Protein AF-A0A2M8P663-F1 (afdb_monomer)

pLDDT: mean 92.9, std 5.44, range [64.12, 98.5]

Structure (mmCIF, N/CA/C/O backbone):
data_AF-A0A2M8P663-F1
#
_entry.id   AF-A0A2M8P663-F1
#
loop_
_atom_site.group_PDB
_a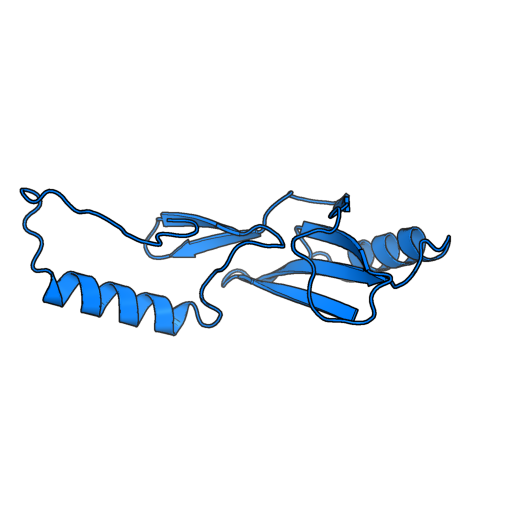tom_site.id
_atom_site.type_symbol
_atom_site.label_atom_id
_atom_site.label_alt_id
_atom_site.label_comp_id
_atom_site.label_asym_id
_atom_site.label_entity_id
_atom_site.label_seq_id
_atom_site.pdbx_PDB_ins_code
_atom_site.Cartn_x
_atom_site.Cartn_y
_atom_site.Cartn_z
_atom_site.occupancy
_atom_site.B_iso_or_equiv
_atom_site.auth_seq_id
_atom_site.auth_comp_id
_atom_site.auth_asym_id
_atom_site.auth_atom_id
_atom_site.pdbx_PDB_model_num
ATOM 1 N N . ASN A 1 1 ? 2.358 -6.868 -15.220 1.00 88.25 1 ASN A N 1
ATOM 2 C CA . ASN A 1 1 ? 1.171 -6.463 -14.427 1.00 88.25 1 ASN A CA 1
ATOM 3 C C . ASN A 1 1 ? 1.473 -5.161 -13.708 1.00 88.25 1 ASN A C 1
ATOM 5 O O . ASN A 1 1 ? 2.642 -4.848 -13.522 1.00 88.25 1 ASN A O 1
ATOM 9 N N . LEU A 1 2 ? 0.446 -4.409 -13.322 1.00 92.81 2 LEU A N 1
ATOM 10 C CA . LEU A 1 2 ? 0.576 -3.202 -12.506 1.00 92.81 2 LEU A CA 1
ATOM 11 C C . LEU A 1 2 ? -0.289 -3.368 -11.261 1.00 92.81 2 LEU A C 1
ATOM 13 O O . LEU A 1 2 ? -1.437 -3.793 -11.370 1.00 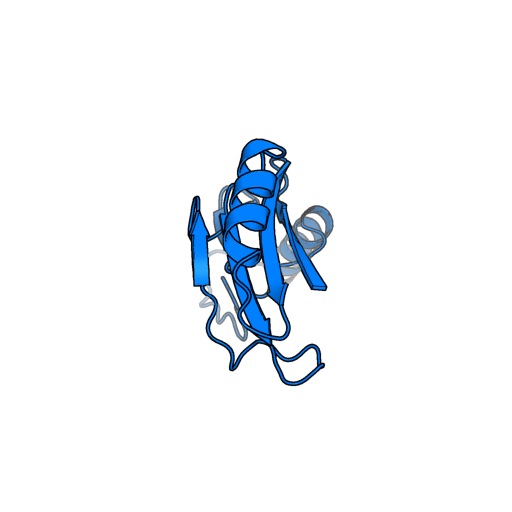92.81 2 LEU A O 1
ATOM 17 N N . ILE A 1 3 ? 0.265 -3.031 -10.102 1.00 95.00 3 ILE A N 1
ATOM 18 C CA . ILE A 1 3 ? -0.505 -2.849 -8.872 1.00 95.00 3 ILE A CA 1
ATOM 19 C C . ILE A 1 3 ? -0.574 -1.355 -8.630 1.00 95.00 3 ILE A C 1
ATOM 21 O O . ILE A 1 3 ? 0.457 -0.687 -8.593 1.00 95.00 3 ILE A O 1
ATOM 25 N N . VAL A 1 4 ? -1.786 -0.842 -8.476 1.00 96.00 4 VAL A N 1
ATOM 26 C CA . VAL A 1 4 ? -2.034 0.573 -8.222 1.00 96.00 4 VAL A CA 1
ATOM 27 C C . VAL A 1 4 ? -2.828 0.676 -6.935 1.00 96.00 4 VAL A C 1
ATOM 29 O O . VAL A 1 4 ? -3.848 0.008 -6.770 1.00 96.00 4 VAL A O 1
ATOM 32 N N . ARG A 1 5 ? -2.336 1.497 -6.015 1.00 95.75 5 ARG A N 1
ATOM 33 C CA . ARG A 1 5 ? -3.016 1.847 -4.770 1.00 95.75 5 ARG A CA 1
ATOM 34 C C . ARG A 1 5 ? -3.119 3.357 -4.709 1.00 95.75 5 ARG A C 1
ATOM 36 O O . ARG A 1 5 ? -2.178 4.041 -5.102 1.00 95.75 5 ARG A O 1
ATOM 43 N N . ASN A 1 6 ? -4.227 3.864 -4.197 1.00 95.25 6 ASN A N 1
ATOM 44 C CA . ASN A 1 6 ? -4.430 5.288 -3.994 1.00 95.25 6 ASN A CA 1
ATOM 45 C C . ASN A 1 6 ? -4.998 5.556 -2.605 1.00 95.25 6 ASN A C 1
ATOM 47 O O . ASN A 1 6 ? -5.550 4.654 -1.975 1.00 95.25 6 ASN A O 1
ATOM 51 N N . ASN A 1 7 ? -4.848 6.793 -2.151 1.00 93.62 7 ASN A N 1
ATOM 52 C CA . ASN A 1 7 ? -5.471 7.281 -0.929 1.00 93.62 7 ASN A CA 1
ATOM 53 C C . ASN A 1 7 ? -6.597 8.276 -1.250 1.00 93.62 7 ASN A C 1
ATOM 55 O O . ASN A 1 7 ? -6.821 8.642 -2.411 1.00 93.62 7 ASN A O 1
ATOM 59 N N . LEU A 1 8 ? -7.288 8.744 -0.209 1.00 90.81 8 LEU A N 1
ATOM 60 C CA . LEU A 1 8 ? -8.322 9.780 -0.307 1.00 90.81 8 LEU A CA 1
ATOM 61 C C . LEU A 1 8 ? -7.792 11.145 -0.787 1.00 90.81 8 LEU A C 1
ATOM 63 O O . LEU A 1 8 ? -8.577 11.983 -1.228 1.00 90.81 8 LEU A O 1
ATOM 67 N N . LYS A 1 9 ? -6.473 11.377 -0.735 1.00 93.25 9 LYS A N 1
ATOM 68 C CA . LYS A 1 9 ? -5.819 12.610 -1.215 1.00 93.25 9 LYS A CA 1
ATOM 69 C C . LYS A 1 9 ? -5.516 12.585 -2.717 1.00 93.25 9 LYS A C 1
ATOM 71 O O . LYS A 1 9 ? -5.049 13.585 -3.254 1.00 93.25 9 LYS A O 1
ATOM 76 N N . GLY A 1 10 ? -5.796 11.472 -3.400 1.00 95.06 10 GLY A N 1
ATOM 77 C CA . GLY A 1 10 ? -5.491 11.306 -4.821 1.00 95.06 10 GLY A CA 1
ATOM 78 C C . GLY A 1 10 ? -4.006 11.063 -5.098 1.00 95.06 10 GLY A C 1
ATOM 79 O O . GLY A 1 10 ? -3.560 11.253 -6.226 1.00 95.06 10 GLY A O 1
ATOM 80 N N . GLU A 1 11 ? -3.242 10.650 -4.089 1.00 97.44 11 GLU A N 1
ATOM 81 C CA . GLU A 1 11 ? -1.856 10.217 -4.238 1.00 97.44 11 GLU A CA 1
ATOM 82 C C . GLU A 1 11 ? -1.812 8.721 -4.544 1.00 97.44 11 GLU A C 1
ATOM 84 O O . GLU A 1 11 ? -2.657 7.949 -4.079 1.00 97.44 11 GLU A O 1
ATOM 89 N N . PHE A 1 12 ? -0.802 8.303 -5.304 1.00 97.94 12 PHE A N 1
ATOM 90 C CA . PHE A 1 12 ? -0.696 6.942 -5.807 1.00 97.94 12 PHE A CA 1
ATOM 91 C C . PHE A 1 12 ? 0.610 6.262 -5.399 1.00 97.94 12 PHE A C 1
ATOM 93 O O . PHE A 1 12 ? 1.698 6.835 -5.483 1.00 97.94 12 PHE A O 1
ATOM 100 N N . MET A 1 13 ? 0.484 4.987 -5.035 1.00 98.25 13 MET A N 1
ATOM 101 C CA . MET A 1 13 ? 1.569 4.017 -5.066 1.00 98.25 13 MET A CA 1
ATOM 102 C C . MET A 1 13 ? 1.387 3.102 -6.273 1.00 98.25 13 MET A C 1
ATOM 104 O O . MET A 1 13 ? 0.320 2.510 -6.456 1.00 98.25 13 MET A O 1
ATOM 108 N N . VAL A 1 14 ? 2.444 2.937 -7.062 1.00 98.25 14 VAL A N 1
ATOM 109 C CA . VAL A 1 14 ? 2.451 2.052 -8.230 1.00 98.25 14 VAL A CA 1
ATOM 110 C C . VAL A 1 14 ? 3.566 1.024 -8.092 1.00 98.25 14 VAL A C 1
ATOM 112 O O . VAL A 1 14 ? 4.700 1.366 -7.766 1.00 98.25 14 VAL A O 1
ATOM 115 N N . VAL A 1 15 ? 3.245 -0.242 -8.363 1.00 97.75 15 VAL A N 1
ATOM 116 C CA . VAL A 1 15 ? 4.215 -1.338 -8.462 1.00 97.75 15 VAL A CA 1
ATOM 117 C C . VAL A 1 15 ? 4.163 -1.928 -9.865 1.00 97.75 15 VAL A C 1
ATOM 119 O O . VAL A 1 15 ? 3.162 -2.534 -10.262 1.00 97.75 15 VAL A O 1
ATOM 122 N N . LEU A 1 16 ? 5.258 -1.793 -10.609 1.00 97.19 16 LEU A N 1
ATOM 123 C CA . LEU A 1 16 ? 5.437 -2.464 -11.891 1.00 97.19 16 LEU A CA 1
ATOM 124 C C . LEU A 1 16 ? 5.917 -3.905 -11.671 1.00 97.19 16 LEU A C 1
ATOM 126 O O . LEU A 1 16 ? 7.009 -4.144 -11.166 1.00 97.19 16 LEU A O 1
ATOM 130 N N . VAL A 1 17 ? 5.113 -4.881 -12.088 1.00 95.75 17 VAL A N 1
ATOM 131 C CA . VAL A 1 17 ? 5.466 -6.304 -12.019 1.00 95.75 17 VAL A CA 1
ATOM 132 C C . VAL A 1 17 ? 5.924 -6.769 -13.396 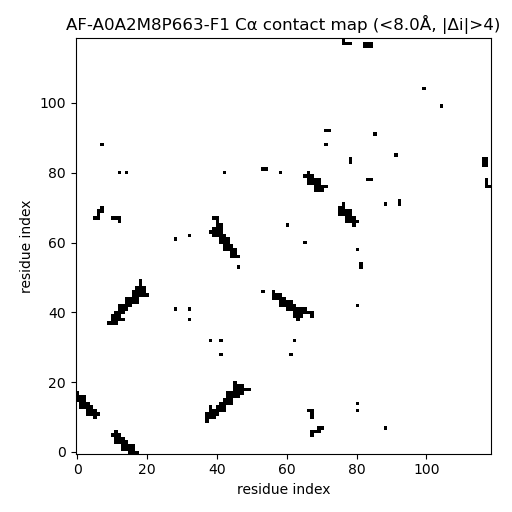1.00 95.75 17 VAL A C 1
ATOM 134 O O . VAL A 1 17 ? 5.110 -6.868 -14.326 1.00 95.75 17 VAL A O 1
ATOM 137 N N . VAL A 1 18 ? 7.210 -7.095 -13.512 1.00 95.62 18 VAL A N 1
ATOM 138 C CA . VAL A 1 18 ? 7.833 -7.626 -14.733 1.00 95.62 18 VAL A CA 1
ATOM 139 C C . VAL A 1 18 ? 8.196 -9.092 -14.564 1.00 95.62 18 VAL A C 1
ATOM 141 O O . VAL A 1 18 ? 8.353 -9.578 -13.451 1.00 95.62 18 VAL A O 1
ATOM 144 N N . ARG A 1 19 ? 8.316 -9.835 -15.664 1.00 94.38 19 ARG A N 1
ATOM 145 C CA . ARG A 1 19 ? 8.653 -11.265 -15.597 1.00 94.38 19 ARG A CA 1
ATOM 146 C C . ARG A 1 19 ? 10.155 -11.514 -15.457 1.00 94.38 19 ARG A C 1
ATOM 148 O O . ARG A 1 19 ? 10.566 -12.463 -14.796 1.00 94.38 19 ARG A O 1
ATOM 155 N N . HIS A 1 20 ? 10.944 -10.673 -16.110 1.00 94.44 20 HIS A N 1
ATOM 156 C CA . HIS A 1 20 ? 12.397 -10.715 -16.153 1.00 94.44 20 HIS A CA 1
ATOM 157 C C . HIS A 1 20 ? 12.913 -9.285 -16.021 1.00 94.44 20 HIS A C 1
ATOM 159 O O . HIS A 1 20 ? 12.172 -8.336 -16.286 1.00 94.44 20 HIS A O 1
ATOM 165 N N . GLU A 1 21 ? 14.159 -9.146 -15.593 1.00 92.19 21 GLU A N 1
ATOM 166 C CA . GLU A 1 21 ? 14.840 -7.859 -15.605 1.00 92.19 21 GLU A CA 1
ATOM 167 C C . GLU A 1 21 ? 15.125 -7.460 -17.057 1.00 92.19 21 GLU A C 1
ATOM 169 O O . GLU A 1 21 ? 15.583 -8.288 -17.846 1.00 92.19 21 GLU A O 1
ATOM 174 N N . ASP A 1 22 ? 14.775 -6.228 -17.414 1.00 93.31 22 ASP A N 1
ATOM 175 C CA . ASP A 1 22 ? 14.832 -5.708 -18.779 1.00 93.31 22 ASP A CA 1
ATOM 176 C C . ASP A 1 22 ? 15.322 -4.256 -18.731 1.00 93.31 22 ASP A C 1
ATOM 178 O O . ASP A 1 22 ? 14.954 -3.495 -17.830 1.00 93.31 22 ASP A O 1
ATOM 182 N N . GLU A 1 23 ? 16.160 -3.867 -19.689 1.00 94.69 23 GLU A N 1
ATOM 183 C CA . GLU A 1 23 ? 16.741 -2.522 -19.767 1.00 94.69 23 GLU A CA 1
ATOM 184 C C . GLU A 1 23 ? 15.669 -1.431 -19.924 1.00 94.69 23 GLU A C 1
ATOM 186 O O . GLU A 1 23 ? 15.876 -0.295 -19.499 1.00 94.69 23 GLU A O 1
ATOM 191 N N . ALA A 1 24 ? 14.494 -1.773 -20.463 1.00 96.12 24 ALA A N 1
ATOM 192 C CA . ALA A 1 24 ? 13.366 -0.861 -20.623 1.00 96.12 24 ALA A CA 1
ATOM 193 C C . ALA A 1 24 ? 12.610 -0.564 -19.313 1.00 96.12 24 ALA A C 1
ATOM 195 O O . ALA A 1 24 ? 11.798 0.364 -19.287 1.00 96.12 24 ALA A O 1
ATOM 196 N N . VAL A 1 25 ? 12.870 -1.293 -18.218 1.00 96.94 25 VAL A N 1
ATOM 197 C CA . VAL A 1 25 ? 12.163 -1.096 -16.937 1.00 96.94 25 VAL A CA 1
ATOM 198 C C . VAL A 1 25 ? 12.404 0.297 -16.368 1.00 96.94 25 VAL A C 1
ATOM 200 O O . VAL A 1 25 ? 11.446 1.001 -16.056 1.00 96.94 25 VAL A O 1
ATOM 203 N N . LEU A 1 26 ? 13.665 0.717 -16.242 1.00 97.31 26 LEU A N 1
ATOM 204 C CA . LEU A 1 26 ? 13.990 2.015 -15.643 1.00 97.31 26 LEU A CA 1
ATOM 205 C C . LEU A 1 26 ? 13.507 3.198 -16.505 1.00 97.31 26 LEU A C 1
ATOM 207 O O . LEU A 1 26 ? 12.891 4.101 -15.939 1.00 97.31 26 LEU A O 1
ATOM 211 N N . PRO A 1 27 ? 13.684 3.200 -17.845 1.00 98.12 27 PRO A N 1
ATOM 212 C CA . PRO A 1 27 ? 13.085 4.215 -18.713 1.00 98.12 27 PRO A CA 1
ATOM 213 C C . PRO A 1 27 ? 11.561 4.311 -18.585 1.00 98.12 27 PRO A C 1
ATOM 215 O O . PRO A 1 27 ? 11.019 5.414 -18.555 1.00 98.12 27 PRO A O 1
ATOM 218 N N . LEU A 1 28 ? 10.861 3.176 -18.473 1.00 97.19 28 LEU A N 1
ATOM 219 C CA . LEU A 1 28 ? 9.410 3.165 -18.283 1.00 97.19 28 LEU A CA 1
ATOM 220 C C . LEU A 1 28 ? 9.007 3.767 -16.930 1.00 97.19 28 LEU A C 1
ATOM 222 O O . LEU A 1 28 ? 8.061 4.548 -16.870 1.00 97.19 28 LEU A O 1
ATOM 226 N N . LEU A 1 29 ? 9.713 3.425 -15.849 1.00 98.00 29 LEU A N 1
ATOM 227 C CA . LEU A 1 29 ? 9.449 3.987 -14.521 1.00 98.00 29 LEU A CA 1
ATOM 228 C C . LEU A 1 29 ? 9.697 5.501 -14.483 1.00 98.00 29 LEU A C 1
ATOM 230 O O . LEU A 1 29 ? 8.903 6.236 -13.898 1.00 98.00 29 LEU A O 1
ATOM 234 N N . GLU A 1 30 ? 10.748 5.981 -15.150 1.00 98.31 30 GLU A N 1
ATOM 235 C CA . GLU A 1 30 ? 11.014 7.417 -15.256 1.00 98.31 30 GLU A CA 1
ATOM 236 C C . GLU A 1 30 ? 9.919 8.133 -16.063 1.00 98.31 30 GLU A C 1
ATOM 238 O O . GLU A 1 30 ? 9.438 9.181 -15.635 1.00 98.31 30 GLU A O 1
ATOM 243 N N . ALA A 1 31 ? 9.445 7.542 -17.166 1.00 98.12 31 ALA A N 1
ATOM 244 C CA . ALA A 1 31 ? 8.319 8.087 -17.927 1.00 98.12 31 ALA A CA 1
ATOM 245 C C . ALA A 1 31 ? 7.029 8.152 -17.089 1.00 98.12 31 ALA A C 1
ATOM 247 O O . ALA A 1 31 ? 6.340 9.169 -17.105 1.00 98.12 31 ALA A O 1
ATOM 248 N N . LEU A 1 32 ? 6.723 7.108 -16.305 1.00 97.56 32 LEU A N 1
ATOM 249 C CA . LEU A 1 32 ? 5.565 7.100 -15.399 1.00 97.56 32 LEU A CA 1
ATOM 250 C C . LEU A 1 32 ? 5.649 8.218 -14.357 1.00 97.56 32 LEU A C 1
ATOM 252 O O . LEU A 1 32 ? 4.669 8.917 -14.118 1.00 97.56 32 LEU A O 1
ATOM 256 N N . LYS A 1 33 ? 6.820 8.398 -13.747 1.00 97.31 33 LYS A N 1
ATOM 257 C CA . LYS A 1 33 ? 7.060 9.458 -12.764 1.00 97.31 33 LYS A CA 1
ATOM 258 C C . LYS A 1 33 ? 6.879 10.857 -13.364 1.00 97.31 33 LYS A C 1
ATOM 260 O O . LYS A 1 33 ? 6.365 11.739 -12.683 1.00 97.31 33 LYS A O 1
ATOM 265 N N . GLN A 1 34 ? 7.315 11.070 -14.606 1.00 97.81 34 GLN A N 1
ATOM 266 C CA . GLN A 1 34 ? 7.203 12.365 -15.283 1.00 97.81 34 GLN A CA 1
ATOM 267 C C . GLN A 1 34 ? 5.768 12.673 -15.726 1.00 97.81 34 GLN A C 1
ATOM 269 O O . GLN A 1 34 ? 5.311 13.801 -15.556 1.00 97.81 34 GLN A O 1
ATOM 274 N N . GLU A 1 35 ? 5.058 11.677 -16.258 1.00 98.38 35 GLU A N 1
ATOM 275 C CA . GLU A 1 35 ? 3.692 11.839 -16.770 1.00 98.38 35 GLU A CA 1
ATOM 276 C C . GLU A 1 35 ? 2.650 11.941 -15.644 1.00 98.38 35 GLU A C 1
ATOM 278 O O . GLU A 1 35 ? 1.634 12.621 -15.789 1.00 98.38 35 GLU A O 1
ATOM 283 N N . PHE A 1 36 ? 2.900 11.295 -14.498 1.00 97.75 36 PHE A N 1
ATOM 284 C CA . PHE A 1 36 ? 1.953 11.219 -13.383 1.00 97.75 36 PHE A CA 1
ATOM 285 C C . PHE A 1 36 ? 2.564 11.739 -12.070 1.00 97.75 36 PHE A C 1
ATOM 287 O O . PHE A 1 36 ? 2.935 10.943 -11.201 1.00 97.75 36 PHE A O 1
ATOM 294 N N . PRO A 1 37 ? 2.621 13.070 -11.862 1.00 96.81 37 PRO A N 1
ATOM 295 C CA . PRO A 1 37 ? 3.161 13.680 -10.641 1.00 96.81 37 PRO A CA 1
ATOM 296 C C . PRO A 1 37 ? 2.467 13.243 -9.343 1.00 96.81 37 PRO A C 1
ATOM 298 O O . PRO A 1 37 ? 3.036 13.373 -8.264 1.00 96.81 37 PRO A O 1
ATOM 301 N N . GLN A 1 38 ? 1.240 12.724 -9.431 1.00 98.06 38 GLN A N 1
ATOM 302 C CA . GLN A 1 38 ? 0.494 12.172 -8.301 1.00 98.06 38 GLN A CA 1
ATOM 303 C C . GLN A 1 38 ? 1.031 10.818 -7.802 1.00 98.06 38 GLN A C 1
ATOM 305 O O . GLN A 1 38 ? 0.588 10.332 -6.759 1.00 98.06 38 GLN A O 1
ATOM 310 N N . ILE A 1 39 ? 1.961 10.180 -8.524 1.00 98.44 39 ILE A N 1
ATOM 311 C CA . ILE A 1 39 ? 2.662 8.986 -8.044 1.00 98.44 39 ILE A CA 1
ATOM 312 C C . ILE A 1 39 ? 3.699 9.420 -7.008 1.00 98.44 39 ILE A C 1
ATOM 314 O O . ILE A 1 39 ? 4.794 9.871 -7.338 1.00 98.44 39 ILE A O 1
ATOM 318 N N . VAL A 1 40 ? 3.360 9.233 -5.736 1.00 98.25 40 VAL A N 1
ATOM 319 C CA . VAL A 1 40 ? 4.232 9.575 -4.604 1.00 98.25 40 VAL A CA 1
ATOM 320 C C . VAL A 1 40 ? 5.104 8.404 -4.161 1.00 98.25 40 VAL A C 1
ATOM 322 O O . VAL A 1 40 ? 6.041 8.607 -3.399 1.00 98.25 40 VAL A O 1
ATOM 325 N N . SER A 1 41 ? 4.818 7.182 -4.623 1.00 98.38 41 SER A N 1
ATOM 326 C CA . SER A 1 41 ? 5.592 5.979 -4.300 1.00 98.38 41 SER A CA 1
ATOM 327 C C . SER A 1 41 ? 5.649 5.037 -5.502 1.00 98.38 41 SER A C 1
ATOM 329 O O . SER A 1 41 ? 4.632 4.480 -5.915 1.00 98.38 41 SER A O 1
ATOM 331 N N . LEU A 1 42 ? 6.833 4.851 -6.083 1.00 98.50 42 LEU A N 1
ATOM 332 C CA . LEU A 1 42 ? 7.012 4.036 -7.283 1.00 98.50 42 LEU A CA 1
ATOM 333 C C . LEU A 1 42 ? 7.974 2.880 -7.015 1.00 98.50 42 LEU A C 1
ATOM 335 O O . LEU A 1 42 ? 9.101 3.071 -6.554 1.00 98.50 42 LEU A O 1
ATOM 339 N N . TRP A 1 43 ? 7.507 1.677 -7.325 1.00 98.44 43 TRP A N 1
ATOM 340 C CA . TRP A 1 43 ? 8.179 0.411 -7.072 1.00 98.44 43 TRP A CA 1
ATOM 341 C C . TRP A 1 43 ? 8.156 -0.473 -8.308 1.00 98.44 43 TRP A C 1
ATOM 343 O O . TRP A 1 43 ? 7.326 -0.317 -9.207 1.00 98.44 43 TRP A O 1
ATOM 353 N N . TRP A 1 44 ? 9.014 -1.481 -8.305 1.00 97.75 44 TRP A N 1
ATOM 354 C CA . TRP A 1 44 ? 8.941 -2.568 -9.263 1.00 97.75 44 TRP A CA 1
ATOM 355 C C . TRP A 1 44 ? 9.419 -3.886 -8.661 1.00 97.75 44 TRP A C 1
ATOM 357 O O . TRP A 1 44 ? 10.093 -3.916 -7.632 1.00 97.75 44 TRP A O 1
ATOM 367 N N . VAL A 1 45 ? 9.027 -4.990 -9.287 1.00 97.00 45 VAL A N 1
ATOM 368 C CA . VAL A 1 45 ? 9.351 -6.343 -8.831 1.00 97.00 45 VAL A CA 1
ATOM 369 C C . VAL A 1 45 ? 9.447 -7.298 -10.017 1.00 97.00 45 VAL A C 1
ATOM 371 O O . VAL A 1 45 ? 8.655 -7.223 -10.962 1.00 97.00 45 VAL A O 1
ATOM 374 N N . VAL A 1 46 ? 10.414 -8.216 -9.960 1.00 96.75 46 VAL A N 1
ATOM 375 C CA . VAL A 1 46 ? 10.576 -9.297 -10.938 1.00 96.75 46 VAL A CA 1
ATOM 376 C C . VAL A 1 46 ? 9.858 -10.544 -10.428 1.00 96.75 46 VAL A C 1
ATOM 378 O O . VAL A 1 46 ? 10.254 -11.129 -9.425 1.00 96.75 46 VAL A O 1
ATOM 381 N N . ASN A 1 47 ? 8.817 -10.982 -11.133 1.00 96.31 47 ASN A N 1
ATOM 382 C CA . ASN A 1 47 ? 8.074 -12.202 -10.846 1.00 96.31 47 ASN A CA 1
ATOM 383 C C . ASN A 1 47 ? 8.191 -13.220 -12.000 1.00 96.31 47 ASN A C 1
ATOM 385 O O . ASN A 1 47 ? 7.391 -13.192 -12.945 1.00 96.31 47 ASN A O 1
ATOM 389 N N . PRO A 1 48 ? 9.132 -14.178 -11.925 1.00 94.50 48 PRO A N 1
ATOM 390 C CA . PRO A 1 48 ? 9.312 -15.182 -12.973 1.00 94.50 48 PRO A CA 1
ATOM 391 C C . PRO A 1 48 ? 8.237 -16.283 -12.957 1.00 94.50 48 PRO A C 1
ATOM 393 O O . PRO A 1 48 ? 8.098 -17.013 -13.942 1.00 94.50 48 PRO A O 1
ATOM 396 N N . LYS A 1 49 ? 7.467 -16.407 -11.863 1.00 92.94 49 LYS A N 1
ATOM 397 C CA . LYS A 1 49 ? 6.587 -17.553 -11.562 1.00 92.94 49 LYS A CA 1
ATOM 398 C C . LYS A 1 49 ? 5.254 -17.545 -12.320 1.00 92.94 49 LYS A C 1
ATOM 400 O O . LYS A 1 49 ? 4.541 -18.541 -12.275 1.00 92.94 49 LYS A O 1
ATOM 405 N N . LYS A 1 50 ? 4.914 -16.452 -13.019 1.00 82.19 50 LYS A N 1
ATOM 406 C CA . LYS A 1 50 ? 3.628 -16.262 -13.730 1.00 82.19 50 LYS A CA 1
ATOM 407 C C . LYS A 1 50 ? 2.387 -16.517 -12.852 1.00 82.19 50 LYS A C 1
ATOM 409 O O . LYS A 1 50 ? 1.407 -17.094 -13.314 1.00 82.19 50 LYS A O 1
ATOM 414 N N . ASN A 1 51 ? 2.437 -16.101 -11.592 1.00 88.31 51 ASN A N 1
ATOM 415 C CA . ASN A 1 51 ? 1.317 -16.160 -10.652 1.00 88.31 51 ASN A CA 1
ATOM 416 C C . ASN A 1 51 ? 1.218 -14.846 -9.861 1.00 88.31 51 ASN A C 1
ATOM 418 O O . ASN A 1 51 ? 2.090 -13.990 -9.991 1.00 88.31 51 ASN A O 1
ATOM 422 N N . ASP A 1 52 ? 0.193 -14.697 -9.024 1.00 83.69 52 ASP A N 1
ATOM 423 C CA . ASP A 1 52 ? -0.037 -13.463 -8.255 1.00 83.69 52 ASP A CA 1
ATOM 424 C C . ASP A 1 52 ? 0.642 -13.463 -6.874 1.00 83.69 52 ASP A C 1
ATOM 426 O O . ASP A 1 52 ? 0.433 -12.569 -6.056 1.00 83.69 52 ASP A O 1
ATOM 430 N N . THR A 1 53 ? 1.482 -14.461 -6.586 1.00 89.31 53 THR A N 1
ATOM 431 C CA . THR A 1 53 ? 2.194 -14.550 -5.308 1.00 89.31 53 THR A CA 1
ATOM 432 C C . THR A 1 53 ? 3.461 -13.701 -5.346 1.00 89.31 53 THR A C 1
ATOM 434 O O . THR A 1 53 ? 4.441 -14.067 -5.999 1.00 89.31 53 THR A O 1
ATOM 437 N N . LEU A 1 54 ? 3.445 -12.582 -4.615 1.00 90.94 54 LEU A N 1
ATOM 438 C CA . LEU A 1 54 ? 4.545 -11.610 -4.588 1.00 90.94 54 LEU A CA 1
ATOM 439 C C . LEU A 1 54 ? 5.304 -11.543 -3.253 1.00 90.94 54 LEU A C 1
ATOM 441 O O . LEU A 1 54 ? 6.360 -10.927 -3.202 1.00 90.94 54 LEU A O 1
ATOM 445 N N . TYR A 1 55 ? 4.791 -12.156 -2.183 1.00 88.88 55 TYR A N 1
ATOM 446 C CA . TYR A 1 55 ? 5.320 -12.007 -0.815 1.00 88.88 55 TYR A CA 1
ATOM 447 C C . TYR A 1 55 ? 6.773 -12.466 -0.625 1.00 88.88 55 TYR A C 1
ATOM 449 O O . TYR A 1 55 ? 7.450 -12.005 0.285 1.00 88.88 55 TYR A O 1
ATOM 457 N N . ASP A 1 56 ? 7.234 -13.389 -1.460 1.00 91.94 56 ASP A N 1
ATOM 458 C CA . ASP A 1 56 ? 8.580 -13.964 -1.468 1.00 91.94 56 ASP A CA 1
ATOM 459 C C . ASP A 1 56 ? 9.541 -13.244 -2.429 1.00 91.94 56 ASP A C 1
ATOM 461 O O . ASP A 1 56 ? 10.688 -13.661 -2.578 1.00 91.94 56 ASP A O 1
ATOM 465 N N . LEU A 1 57 ? 9.079 -12.193 -3.111 1.00 94.56 57 LEU A N 1
ATOM 466 C CA . LEU A 1 57 ? 9.867 -11.456 -4.092 1.00 94.56 57 LEU A CA 1
ATOM 467 C C . LEU A 1 57 ? 10.453 -10.177 -3.497 1.00 94.56 57 LEU A C 1
ATOM 469 O O . LEU A 1 57 ? 9.883 -9.546 -2.609 1.00 94.56 57 LEU A O 1
ATOM 473 N N . GLU A 1 58 ? 11.588 -9.762 -4.048 1.00 95.00 58 GLU A N 1
ATOM 474 C CA . GLU A 1 58 ? 12.240 -8.510 -3.687 1.00 95.00 58 GLU A CA 1
ATOM 475 C C . GLU A 1 58 ? 11.557 -7.330 -4.392 1.00 95.00 58 GLU A C 1
ATOM 477 O O . GLU A 1 58 ? 11.636 -7.179 -5.614 1.00 95.00 58 GLU A O 1
ATOM 482 N N . PHE A 1 59 ? 10.898 -6.472 -3.614 1.00 96.56 59 PHE A N 1
ATOM 483 C CA . PHE A 1 59 ? 10.367 -5.203 -4.104 1.00 96.56 59 PHE A CA 1
ATOM 484 C C . PHE A 1 59 ? 11.486 -4.168 -4.144 1.00 96.56 59 PHE A C 1
ATOM 486 O O . PHE A 1 59 ? 12.122 -3.882 -3.131 1.00 96.56 59 PHE A O 1
ATOM 493 N N . ARG A 1 60 ? 11.695 -3.575 -5.316 1.00 97.19 60 ARG A N 1
ATOM 494 C CA . ARG A 1 60 ? 12.729 -2.571 -5.557 1.00 97.19 60 ARG A CA 1
ATOM 495 C C . ARG A 1 60 ? 12.080 -1.198 -5.607 1.00 97.19 60 ARG A C 1
ATOM 497 O O . ARG A 1 60 ? 11.204 -0.939 -6.435 1.00 97.19 60 ARG A O 1
ATOM 504 N N . HIS A 1 61 ? 12.482 -0.332 -4.684 1.00 98.12 61 HIS A N 1
ATOM 505 C CA . HIS A 1 61 ? 12.032 1.057 -4.656 1.00 98.12 61 HIS A CA 1
ATOM 506 C C . HIS A 1 61 ? 12.714 1.831 -5.783 1.00 98.12 61 HIS A C 1
ATOM 508 O O . HIS A 1 61 ? 13.911 1.662 -6.008 1.00 98.12 61 HIS A O 1
ATOM 514 N N . PHE A 1 62 ? 11.950 2.646 -6.506 1.00 98.19 62 PHE A N 1
ATOM 515 C CA . PHE A 1 62 ? 12.472 3.464 -7.597 1.00 98.19 62 PHE A CA 1
ATOM 516 C C . PHE A 1 62 ? 12.457 4.954 -7.250 1.00 98.19 62 PHE A C 1
ATOM 518 O O . PHE A 1 62 ? 13.476 5.625 -7.401 1.00 98.19 62 PHE A O 1
ATOM 525 N N . SER A 1 63 ? 11.325 5.493 -6.782 1.00 98.25 63 SER A N 1
ATOM 526 C CA . SER A 1 63 ? 11.234 6.919 -6.448 1.00 98.25 63 SER A CA 1
ATOM 527 C C . SER A 1 63 ? 10.118 7.259 -5.466 1.00 98.25 63 SER A C 1
ATOM 529 O O . SER A 1 63 ? 9.138 6.524 -5.332 1.00 98.25 63 SER A O 1
ATOM 531 N N . GLY A 1 64 ? 10.240 8.438 -4.852 1.00 97.56 64 GLY A N 1
ATOM 532 C CA . GLY A 1 64 ? 9.265 8.974 -3.907 1.00 97.56 64 GLY A CA 1
ATOM 533 C C . GLY A 1 64 ? 9.388 8.332 -2.528 1.00 97.56 64 GLY A C 1
ATOM 534 O O . GLY A 1 64 ? 10.455 7.856 -2.146 1.00 97.56 64 GLY A O 1
ATOM 535 N N . GLU A 1 65 ? 8.294 8.301 -1.786 1.00 97.62 65 GLU A N 1
ATOM 536 C CA . GLU A 1 65 ? 8.228 7.664 -0.477 1.00 97.62 65 GLU A CA 1
ATOM 537 C C . GLU A 1 65 ? 8.229 6.136 -0.606 1.00 97.62 65 GLU A C 1
ATOM 539 O O . GLU A 1 65 ? 7.800 5.565 -1.613 1.00 97.62 65 GLU A O 1
ATOM 544 N N . SER A 1 66 ? 8.687 5.439 0.434 1.00 96.62 66 SER A N 1
ATOM 545 C CA . SER A 1 66 ? 8.642 3.970 0.492 1.00 96.62 66 SER A CA 1
ATOM 546 C C . SER A 1 66 ? 7.268 3.422 0.924 1.00 96.62 66 SER A C 1
ATOM 548 O O . SER A 1 66 ? 7.059 2.213 1.034 1.00 96.62 66 SER A O 1
ATOM 550 N N . PHE A 1 67 ? 6.305 4.305 1.162 1.00 96.19 67 PHE A N 1
ATOM 551 C CA . PHE A 1 67 ? 4.941 3.974 1.541 1.00 96.19 67 PHE A CA 1
ATOM 552 C C . PHE A 1 67 ? 3.980 5.039 1.013 1.00 96.19 67 PHE A C 1
ATOM 554 O O . PHE A 1 67 ? 4.363 6.178 0.760 1.00 96.19 67 PHE A O 1
ATOM 561 N N . LEU A 1 68 ? 2.712 4.668 0.892 1.00 96.38 68 LEU A N 1
ATOM 562 C CA . LEU A 1 68 ? 1.604 5.597 0.729 1.00 96.38 68 LEU A CA 1
ATOM 563 C C . LEU A 1 68 ? 1.065 5.931 2.120 1.00 96.38 68 LEU A C 1
ATOM 565 O O . LEU A 1 68 ? 0.965 5.044 2.967 1.00 96.38 68 LEU A O 1
ATOM 569 N N . THR A 1 69 ? 0.732 7.192 2.380 1.00 94.81 69 THR A N 1
ATOM 570 C CA . THR A 1 69 ? 0.119 7.579 3.657 1.00 94.81 69 THR A CA 1
ATOM 571 C C . THR A 1 69 ? -1.380 7.730 3.469 1.00 94.81 69 THR A C 1
ATOM 573 O O . THR A 1 69 ? -1.800 8.526 2.639 1.00 94.81 69 THR A O 1
ATOM 576 N N . GLU A 1 70 ? -2.184 7.013 4.247 1.00 91.69 70 GLU A N 1
ATOM 577 C CA . GLU A 1 70 ? -3.625 7.268 4.350 1.00 91.69 70 GLU A CA 1
ATOM 578 C C . GLU A 1 70 ? -3.950 7.905 5.701 1.00 91.69 70 GLU A C 1
ATOM 580 O O . GLU A 1 70 ? -3.255 7.677 6.694 1.00 91.69 70 GLU A O 1
ATOM 585 N N . GLU A 1 71 ? -4.995 8.723 5.733 1.00 89.44 71 GLU A N 1
ATOM 586 C CA . GLU A 1 71 ? -5.472 9.392 6.933 1.00 89.44 71 GLU A CA 1
ATOM 587 C C . GLU A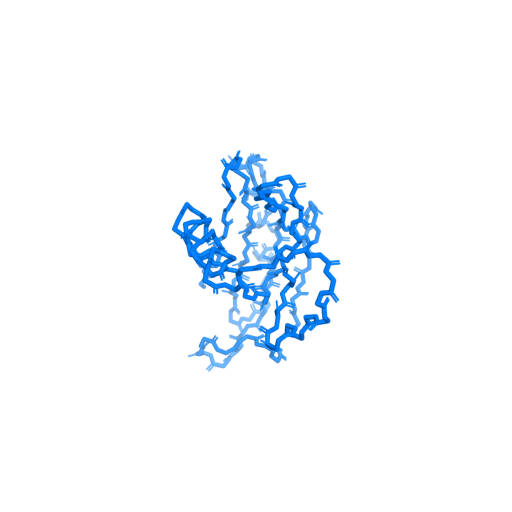 1 71 ? -6.937 9.041 7.202 1.00 89.44 71 GLU A C 1
ATOM 589 O O . GLU A 1 71 ? -7.807 9.270 6.366 1.00 89.44 71 GLU A O 1
ATOM 594 N N . MET A 1 72 ? -7.218 8.505 8.391 1.00 85.50 72 MET A N 1
ATOM 595 C CA . MET A 1 72 ? -8.572 8.143 8.812 1.00 85.50 72 MET A CA 1
ATOM 596 C C . MET A 1 72 ? -8.788 8.588 10.255 1.00 85.50 72 MET A C 1
ATOM 598 O O . MET A 1 72 ? -8.042 8.196 11.146 1.00 85.50 72 MET A O 1
ATOM 602 N N . GLU A 1 73 ? -9.781 9.454 10.476 1.00 84.25 73 GLU A N 1
ATOM 603 C CA . GLU A 1 73 ? -10.102 10.031 11.798 1.00 84.25 73 GLU A CA 1
ATOM 604 C C . GLU A 1 73 ? -8.891 10.656 12.521 1.00 84.25 73 GLU A C 1
ATOM 606 O O . GLU A 1 73 ? -8.758 10.574 13.739 1.00 84.25 73 GLU A O 1
ATOM 611 N N . GLY A 1 74 ? -7.985 11.286 11.766 1.00 84.56 74 GLY A N 1
ATOM 612 C CA . GLY A 1 74 ? -6.771 11.916 12.299 1.00 84.56 74 GLY A CA 1
ATOM 613 C C . GLY A 1 74 ? -5.621 10.946 12.601 1.00 84.56 74 GLY A C 1
ATOM 614 O O . GLY A 1 74 ? -4.525 11.394 12.943 1.00 84.56 74 GLY A O 1
ATOM 615 N N . LEU A 1 75 ? -5.824 9.636 12.433 1.00 87.62 75 LEU A N 1
ATOM 616 C CA . LEU A 1 75 ? -4.758 8.637 12.455 1.00 87.62 75 LEU A CA 1
ATOM 617 C C . LEU A 1 75 ? -4.111 8.532 11.075 1.00 87.62 75 LEU A C 1
ATOM 619 O O . LEU A 1 75 ? -4.790 8.611 10.053 1.00 87.62 75 LEU A O 1
ATOM 623 N N . LYS A 1 76 ? -2.790 8.341 11.048 1.00 90.31 76 LYS A N 1
ATOM 624 C CA . LYS A 1 76 ? -2.009 8.196 9.814 1.00 90.31 76 LYS A CA 1
ATOM 625 C C . LYS A 1 76 ? -1.488 6.775 9.683 1.00 90.31 76 LYS A C 1
ATOM 627 O O . LYS A 1 76 ? -0.739 6.312 10.541 1.00 90.31 76 LYS A O 1
ATOM 632 N N . PHE A 1 77 ? -1.818 6.133 8.573 1.00 90.81 77 PHE A N 1
ATOM 633 C CA . PHE A 1 77 ? -1.435 4.763 8.260 1.00 90.81 77 PHE A CA 1
ATOM 634 C C . PHE A 1 77 ? -0.404 4.758 7.143 1.00 90.81 77 PHE A C 1
ATOM 636 O O . PHE A 1 77 ? -0.590 5.401 6.111 1.00 90.81 77 PHE A O 1
ATOM 643 N N . ARG A 1 78 ? 0.687 4.014 7.338 1.00 93.88 78 ARG A N 1
ATOM 644 C CA . ARG A 1 78 ? 1.685 3.780 6.291 1.00 93.88 78 ARG A CA 1
ATOM 645 C C . ARG A 1 78 ? 1.360 2.483 5.571 1.00 93.8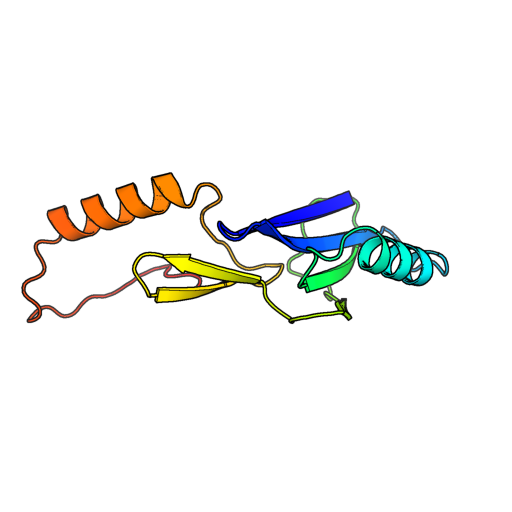8 78 ARG A C 1
ATOM 647 O O . ARG A 1 78 ? 1.389 1.407 6.161 1.00 93.88 78 ARG A O 1
ATOM 654 N N . ILE A 1 79 ? 1.079 2.602 4.286 1.00 94.00 79 ILE A N 1
ATOM 655 C CA . ILE A 1 79 ? 0.696 1.512 3.404 1.00 94.00 79 ILE A CA 1
ATOM 656 C C . ILE A 1 79 ? 1.909 1.157 2.542 1.00 94.00 79 ILE A C 1
ATOM 658 O O . ILE A 1 79 ? 2.365 1.978 1.750 1.00 94.00 79 ILE A O 1
ATOM 662 N N . SER A 1 80 ? 2.444 -0.054 2.692 1.00 94.12 80 SER A N 1
ATOM 663 C CA . SER A 1 80 ? 3.564 -0.567 1.891 1.00 94.12 80 SER A CA 1
ATOM 664 C C . SER A 1 80 ? 3.053 -1.398 0.704 1.00 94.12 80 SER A C 1
ATOM 666 O O . SER A 1 80 ? 1.878 -1.763 0.684 1.00 94.12 80 SER A O 1
ATOM 668 N N . PRO A 1 81 ? 3.889 -1.766 -0.283 1.00 93.81 81 PRO A N 1
ATOM 669 C CA . PRO A 1 81 ? 3.439 -2.568 -1.426 1.00 93.81 81 PRO A CA 1
ATOM 670 C C . PRO A 1 81 ? 2.747 -3.893 -1.060 1.00 93.81 81 PRO A C 1
ATOM 672 O O . PRO A 1 81 ? 1.842 -4.325 -1.770 1.00 93.81 81 PRO A O 1
ATOM 675 N N . LEU A 1 82 ? 3.143 -4.514 0.058 1.00 90.94 82 LEU A N 1
ATOM 676 C CA . LEU A 1 82 ? 2.629 -5.808 0.521 1.00 90.94 82 LEU A CA 1
ATOM 677 C C . LEU A 1 82 ? 1.636 -5.707 1.689 1.00 90.94 82 LEU A C 1
ATOM 679 O O . LEU A 1 82 ? 1.039 -6.719 2.058 1.00 90.94 82 LEU A O 1
ATOM 683 N N . SER A 1 83 ? 1.459 -4.528 2.300 1.00 90.31 83 SER A N 1
ATOM 684 C CA . SER A 1 83 ? 0.567 -4.400 3.454 1.00 90.31 83 SER A CA 1
ATOM 685 C C . SER A 1 83 ? -0.899 -4.491 3.039 1.00 90.31 83 SER A C 1
ATOM 687 O O . SER A 1 83 ? -1.331 -3.871 2.061 1.00 90.31 83 SER A O 1
ATOM 689 N N . PHE A 1 84 ? -1.701 -5.208 3.822 1.00 87.94 84 PHE A N 1
ATOM 690 C CA . PHE A 1 84 ? -3.148 -5.111 3.695 1.00 87.94 84 PHE A CA 1
ATOM 691 C C . PHE A 1 84 ? -3.614 -3.733 4.181 1.00 87.94 84 PHE A C 1
ATOM 693 O O . PHE A 1 84 ? -3.134 -3.229 5.192 1.00 87.94 84 PHE A O 1
ATOM 700 N N . TYR A 1 85 ? -4.532 -3.127 3.435 1.00 88.38 85 TYR A N 1
ATOM 701 C CA . TYR A 1 85 ? -5.283 -1.947 3.848 1.00 88.38 85 TYR A CA 1
ATOM 702 C C . TYR A 1 85 ? -6.653 -2.007 3.175 1.00 88.38 85 TYR A C 1
ATOM 704 O O . TYR A 1 85 ? -6.763 -2.548 2.070 1.00 88.38 85 TYR A O 1
ATOM 712 N N . GLN A 1 86 ? -7.684 -1.476 3.828 1.00 85.75 86 GLN A N 1
ATOM 713 C CA . GLN A 1 86 ? -9.051 -1.545 3.317 1.00 85.75 86 GLN A CA 1
ATOM 714 C C . GLN A 1 86 ? -9.159 -0.825 1.967 1.00 85.75 86 GLN A C 1
ATOM 716 O O . GLN A 1 86 ? -8.760 0.328 1.832 1.00 85.75 86 GLN A O 1
ATOM 721 N N . THR A 1 87 ? -9.705 -1.505 0.958 1.00 87.75 87 THR A N 1
ATOM 722 C CA . THR A 1 87 ? -9.812 -0.970 -0.413 1.00 87.75 87 THR A CA 1
ATOM 723 C C . THR A 1 87 ? -10.885 0.104 -0.555 1.00 87.75 87 THR A C 1
ATOM 725 O O . THR A 1 87 ? -10.838 0.895 -1.492 1.00 87.75 87 THR A O 1
ATOM 728 N N . ASN A 1 88 ? -11.846 0.140 0.370 1.00 89.19 88 ASN A N 1
ATOM 729 C CA . ASN A 1 88 ? -12.860 1.179 0.466 1.00 89.19 88 ASN A CA 1
ATOM 730 C C . ASN A 1 88 ? -12.696 1.923 1.806 1.00 89.19 88 ASN A C 1
ATOM 732 O O . ASN A 1 88 ? -13.242 1.467 2.816 1.00 89.19 88 ASN A O 1
ATOM 736 N N . PRO A 1 89 ? -11.943 3.038 1.838 1.00 84.25 89 PRO A N 1
ATOM 737 C CA . PRO A 1 89 ? -11.682 3.773 3.075 1.00 84.25 89 PRO A CA 1
ATOM 738 C C . PRO A 1 89 ? -12.954 4.377 3.695 1.00 84.25 89 PRO A C 1
ATOM 740 O O . PRO A 1 89 ? -13.076 4.417 4.917 1.00 84.25 89 PRO A O 1
ATOM 743 N N . GLU A 1 90 ? -13.943 4.773 2.889 1.00 86.00 90 GLU A N 1
ATOM 744 C CA . GLU A 1 90 ? -15.216 5.315 3.394 1.00 86.00 90 GLU A CA 1
ATOM 745 C C . GLU A 1 90 ? -16.043 4.253 4.136 1.00 86.00 90 GLU A C 1
ATOM 747 O O . GLU A 1 90 ? -16.623 4.507 5.197 1.00 86.00 90 GLU A O 1
ATOM 752 N N . GLN A 1 91 ? -16.079 3.029 3.607 1.00 89.81 91 GLN A N 1
ATOM 753 C CA . GLN A 1 91 ? -16.741 1.913 4.283 1.00 89.81 91 GLN A CA 1
ATOM 754 C C . GLN A 1 91 ? -15.932 1.405 5.477 1.00 89.81 91 GLN A C 1
ATOM 756 O O . GLN A 1 91 ? -16.523 1.062 6.500 1.00 89.81 91 GLN A O 1
ATOM 761 N N . ALA A 1 92 ? -14.600 1.410 5.393 1.00 88.94 92 ALA A N 1
ATOM 762 C CA . ALA A 1 92 ? -13.729 1.081 6.520 1.00 88.94 92 ALA A CA 1
ATOM 763 C C . ALA A 1 92 ? -13.994 1.987 7.728 1.00 88.94 92 ALA A C 1
ATOM 765 O O . ALA A 1 92 ? -14.147 1.495 8.843 1.00 88.94 92 ALA A O 1
ATOM 766 N N . LEU A 1 93 ? -14.159 3.291 7.491 1.00 87.50 93 LEU A N 1
ATOM 767 C CA . LEU A 1 93 ? -14.538 4.253 8.522 1.00 87.50 93 LEU A CA 1
ATOM 768 C C . LEU A 1 93 ? -15.857 3.867 9.208 1.00 87.50 93 LEU A C 1
ATOM 770 O O . LEU A 1 93 ? -15.959 3.856 10.436 1.00 87.50 93 LEU A O 1
ATOM 774 N N . THR A 1 94 ? -16.867 3.506 8.414 1.00 91.25 94 THR A N 1
ATOM 775 C CA . THR A 1 94 ? -18.164 3.070 8.946 1.00 91.25 94 THR A CA 1
ATOM 776 C C . THR A 1 94 ? -18.028 1.783 9.761 1.00 91.25 94 THR A C 1
ATOM 778 O O . THR A 1 94 ? -18.583 1.699 10.858 1.00 91.25 94 THR A O 1
ATOM 781 N N . LEU A 1 95 ? -17.261 0.807 9.267 1.00 91.50 95 LEU A N 1
ATOM 782 C CA . LEU A 1 95 ? -16.991 -0.454 9.955 1.00 91.50 95 LEU A CA 1
ATOM 783 C C . LEU A 1 95 ? -16.308 -0.225 11.310 1.00 91.50 95 LEU A C 1
ATOM 785 O O . LEU A 1 95 ? -16.768 -0.756 12.321 1.00 91.50 95 LEU A O 1
ATOM 789 N N . TYR A 1 96 ? -15.253 0.594 11.350 1.00 89.25 96 TYR A N 1
ATOM 790 C CA . TYR A 1 96 ? -14.539 0.905 12.589 1.00 89.25 96 TYR A CA 1
ATOM 791 C C . TYR A 1 96 ? -15.419 1.644 13.591 1.00 89.25 96 TYR A C 1
ATOM 793 O O . TYR A 1 96 ? -15.388 1.330 14.782 1.00 89.25 96 TYR A O 1
ATOM 801 N N . ARG A 1 97 ? -16.265 2.568 13.123 1.00 90.12 97 ARG A N 1
ATOM 802 C CA . ARG A 1 97 ? -17.249 3.229 13.983 1.00 90.12 97 ARG A CA 1
ATOM 803 C C . ARG A 1 97 ? -18.201 2.222 14.632 1.00 90.12 97 ARG A C 1
ATOM 805 O O . ARG A 1 97 ? -18.327 2.234 15.852 1.00 90.12 97 ARG A O 1
ATOM 812 N N . VAL A 1 98 ? -18.814 1.333 13.848 1.00 94.19 98 VAL A N 1
ATOM 813 C CA . VAL A 1 98 ? -19.756 0.321 14.366 1.00 94.19 98 VAL A CA 1
ATOM 814 C C . VAL A 1 98 ? -19.066 -0.629 15.350 1.00 94.19 98 VAL A C 1
ATOM 816 O O . VAL A 1 98 ? -19.616 -0.922 16.409 1.00 94.19 98 VAL A O 1
ATOM 819 N N . ALA A 1 99 ? -17.839 -1.068 15.052 1.00 92.69 99 ALA A N 1
ATOM 820 C CA . ALA A 1 99 ? -17.070 -1.925 15.953 1.00 92.69 99 ALA A CA 1
ATOM 821 C C . ALA A 1 99 ? -16.801 -1.249 17.310 1.00 92.69 99 ALA A C 1
ATOM 823 O O . ALA A 1 99 ? -16.976 -1.876 18.355 1.00 92.69 99 ALA A O 1
ATOM 824 N N . ARG A 1 100 ? -16.437 0.042 17.314 1.00 90.50 100 ARG A N 1
ATOM 825 C CA . ARG A 1 100 ? -16.243 0.818 18.552 1.00 90.50 100 ARG A CA 1
ATOM 826 C C . ARG A 1 100 ? -17.540 1.021 19.329 1.00 90.50 100 ARG A C 1
ATOM 828 O O . ARG A 1 100 ? -17.527 0.893 20.550 1.00 90.50 100 ARG A O 1
ATOM 835 N N . GLU A 1 101 ? -18.640 1.318 18.637 1.00 93.56 101 GLU A N 1
ATOM 836 C CA . GLU A 1 101 ? -19.963 1.456 19.257 1.00 93.56 101 GLU A CA 1
ATOM 837 C C . GLU A 1 101 ? -20.371 0.161 19.970 1.00 93.56 101 GLU A C 1
ATOM 839 O O . GLU A 1 101 ? -20.820 0.202 21.113 1.00 93.56 101 GLU A O 1
ATOM 844 N N . PHE A 1 102 ? -20.149 -0.995 19.338 1.00 95.56 102 PHE A N 1
ATOM 845 C CA . PHE A 1 102 ? -20.460 -2.298 19.931 1.00 95.56 102 PHE A CA 1
ATOM 846 C C . PHE A 1 102 ? -19.520 -2.673 21.078 1.00 95.56 102 PHE A C 1
ATOM 848 O O . PHE A 1 102 ? -19.954 -3.311 22.035 1.00 95.56 102 PHE A O 1
ATOM 855 N N . ALA A 1 103 ? -18.249 -2.272 21.004 1.00 94.19 103 ALA A N 1
ATOM 856 C CA . ALA A 1 103 ? -17.278 -2.519 22.064 1.00 94.19 103 ALA A CA 1
ATOM 857 C C . ALA A 1 103 ? -17.568 -1.712 23.342 1.00 94.19 103 ALA A C 1
ATOM 859 O O . ALA A 1 103 ? -17.127 -2.114 24.417 1.00 94.19 103 ALA A O 1
ATOM 860 N N . GLY A 1 104 ? -18.296 -0.590 23.242 1.00 94.44 104 GLY A N 1
ATOM 861 C CA . GLY A 1 104 ? -18.737 0.194 24.400 1.00 94.44 104 GLY A CA 1
ATOM 862 C C . GLY A 1 104 ? -17.587 0.701 25.278 1.00 94.44 104 GLY A C 1
ATOM 863 O O . GLY A 1 104 ? -17.737 0.776 26.496 1.00 94.44 104 G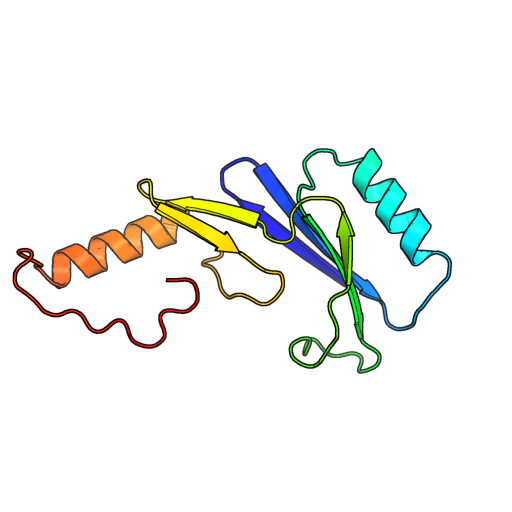LY A O 1
ATOM 864 N N . LEU A 1 105 ? -16.433 0.999 24.670 1.00 93.69 105 LEU A N 1
ATOM 865 C CA . LEU A 1 105 ? -15.199 1.332 25.384 1.00 93.69 105 LEU A CA 1
ATOM 866 C C . LEU A 1 105 ? -15.378 2.583 26.253 1.00 93.69 105 LEU A C 1
ATOM 868 O O . LEU A 1 105 ? -15.799 3.635 25.769 1.00 93.69 105 LEU A O 1
ATOM 872 N N . THR A 1 106 ? -15.002 2.486 27.528 1.00 94.88 106 THR A N 1
ATOM 873 C CA . THR A 1 106 ? -15.040 3.603 28.486 1.00 94.88 106 THR A CA 1
ATOM 874 C C . THR A 1 106 ? -13.659 4.205 28.741 1.00 94.88 106 THR A C 1
ATOM 876 O O . THR A 1 106 ? -13.540 5.238 29.403 1.00 94.88 106 THR A O 1
ATOM 879 N N . GLY A 1 107 ? -12.611 3.561 28.217 1.00 93.62 107 GLY A N 1
ATOM 880 C CA . GLY A 1 107 ? -11.211 3.947 28.393 1.00 93.62 107 GLY A CA 1
ATOM 881 C C . GLY A 1 107 ? -10.539 3.290 29.601 1.00 93.62 107 GLY A C 1
ATOM 882 O O . GLY A 1 107 ? -9.421 3.663 29.948 1.00 93.62 107 GLY A O 1
ATOM 883 N N . LYS A 1 108 ? -11.204 2.331 30.258 1.00 95.44 108 LYS A N 1
ATOM 884 C CA . LYS A 1 108 ? -10.663 1.559 31.396 1.00 95.44 108 LYS A CA 1
ATOM 885 C C . LYS A 1 108 ? -10.341 0.113 31.031 1.00 95.44 108 LYS A C 1
ATOM 887 O O . LYS A 1 108 ? -9.804 -0.632 31.848 1.00 95.44 108 LYS A O 1
ATOM 892 N N . GLU A 1 109 ? -10.711 -0.293 29.826 1.00 95.44 109 GLU A N 1
ATOM 893 C CA . GLU A 1 109 ? -10.548 -1.643 29.320 1.00 95.44 109 GLU A CA 1
ATOM 894 C C . GLU A 1 109 ? -9.119 -1.870 28.807 1.00 95.44 109 GLU A C 1
ATOM 896 O O . GLU A 1 109 ? -8.444 -0.953 28.344 1.00 95.44 109 GLU A O 1
ATOM 901 N N . THR A 1 110 ? -8.665 -3.123 28.851 1.00 94.12 110 THR A N 1
ATOM 902 C CA . THR A 1 110 ? -7.488 -3.567 28.093 1.00 94.12 110 THR A CA 1
ATOM 903 C C . THR A 1 110 ? -7.970 -4.167 26.781 1.00 94.12 110 THR A C 1
ATOM 905 O O . THR A 1 110 ? -8.747 -5.122 26.793 1.00 94.12 110 THR A O 1
ATOM 908 N N . VAL A 1 111 ? -7.522 -3.608 25.657 1.00 92.25 111 VAL A N 1
ATOM 909 C CA . VAL A 1 111 ? -7.925 -4.048 24.317 1.00 92.25 111 VAL A CA 1
ATOM 910 C C . VAL A 1 111 ? -6.814 -4.889 23.702 1.00 92.25 111 VAL A C 1
ATOM 912 O O . VAL A 1 111 ? -5.659 -4.470 23.657 1.00 92.25 111 VAL A O 1
ATOM 915 N N . TYR A 1 112 ? -7.183 -6.070 23.213 1.00 92.25 112 TYR A N 1
ATOM 916 C CA . TYR A 1 112 ? -6.318 -6.915 22.400 1.00 92.25 112 TYR A CA 1
ATOM 917 C C . TYR A 1 112 ? -6.771 -6.809 20.951 1.00 92.25 112 TYR A C 1
ATOM 919 O O . TYR A 1 112 ? -7.843 -7.300 20.601 1.00 92.25 112 TYR A O 1
ATOM 927 N N . ASP A 1 113 ? -5.950 -6.172 20.125 1.00 90.06 113 ASP A N 1
ATOM 928 C CA . ASP A 1 113 ? -6.159 -6.124 18.685 1.00 90.06 113 ASP A CA 1
ATOM 929 C C . ASP A 1 113 ? -5.427 -7.302 18.032 1.00 90.06 113 ASP A C 1
ATOM 931 O O . ASP A 1 113 ? -4.195 -7.355 17.972 1.00 90.06 113 ASP A O 1
ATOM 935 N N . LEU A 1 114 ? -6.200 -8.311 17.636 1.00 90.88 114 LEU A N 1
ATOM 936 C CA . LEU A 1 114 ? -5.688 -9.532 17.030 1.00 90.88 114 LEU A CA 1
ATOM 937 C C . LEU A 1 114 ? -5.794 -9.412 15.511 1.00 90.88 114 LEU A C 1
ATOM 939 O O . LEU A 1 114 ? -6.847 -9.058 14.992 1.00 90.88 114 LEU A O 1
ATOM 943 N N . TYR A 1 115 ? -4.726 -9.789 14.802 1.00 85.56 115 TYR A N 1
ATOM 944 C CA . TYR A 1 115 ? -4.622 -9.645 13.340 1.00 85.56 115 TYR A CA 1
ATOM 945 C C . TYR A 1 115 ? -4.653 -8.181 12.862 1.00 85.56 115 TYR A C 1
ATOM 947 O O . TYR A 1 115 ? -5.138 -7.891 11.771 1.00 85.56 115 TYR A O 1
ATOM 955 N N . SER A 1 116 ? -4.071 -7.279 13.655 1.00 80.00 116 SER A N 1
ATOM 956 C CA . SER A 1 116 ? -4.124 -5.819 13.489 1.00 80.00 116 SER A CA 1
ATOM 957 C C . SER A 1 116 ? -3.502 -5.264 12.202 1.00 80.00 116 SER A C 1
ATOM 959 O O . SER A 1 116 ? -3.731 -4.115 11.844 1.00 80.00 116 SER A O 1
ATOM 961 N N . GLY A 1 117 ? -2.716 -6.050 11.461 1.00 80.38 117 GLY A N 1
ATOM 962 C CA . GLY A 1 117 ? -2.130 -5.603 10.197 1.00 80.38 117 GLY A CA 1
ATOM 963 C C . GLY A 1 117 ? -1.253 -4.356 10.373 1.00 80.38 117 GLY A C 1
ATOM 964 O O . GLY A 1 117 ? -0.216 -4.420 11.030 1.00 80.38 117 GLY A O 1
ATOM 965 N N . THR A 1 118 ? -1.643 -3.235 9.757 1.00 72.62 118 THR A N 1
ATOM 966 C CA . THR A 1 118 ? -0.946 -1.937 9.867 1.00 72.62 118 THR A CA 1
ATOM 967 C C . THR A 1 118 ? -1.309 -1.131 11.122 1.00 72.62 118 THR A C 1
ATOM 969 O O . THR A 1 118 ? -0.831 -0.001 11.254 1.00 72.62 118 THR A O 1
ATOM 972 N N . GLY A 1 119 ? -2.110 -1.709 12.024 1.00 64.12 119 GLY A N 1
ATOM 973 C CA . GLY A 1 119 ? -2.796 -1.010 13.115 1.00 64.12 119 GLY A CA 1
ATOM 974 C C . GLY A 1 119 ? -4.096 -0.374 12.650 1.00 64.12 119 GLY A C 1
ATOM 975 O O . GLY A 1 119 ? -4.624 0.431 13.444 1.00 64.12 119 GLY A O 1
#

Nearest PDB structures (foldseek):
  5xj1-assembly1_A  TM=8.790E-01  e=2.955E-09  Streptococcus pneumoniae TIGR4
  5xj2-assembly2_B  TM=8.975E-01  e=1.134E-08  Streptococcus pneumoniae TIGR4
  8z62-assembly2_B  TM=8.448E-01  e=3.617E-05  Pyrococcus horikoshii OT3
  2vs1-assembly1_A  TM=8.015E-01  e=3.856E-05  Pyrococcus abyssi
  5wt1-assembly1_A  TM=3.992E-01  e=1.312E-01  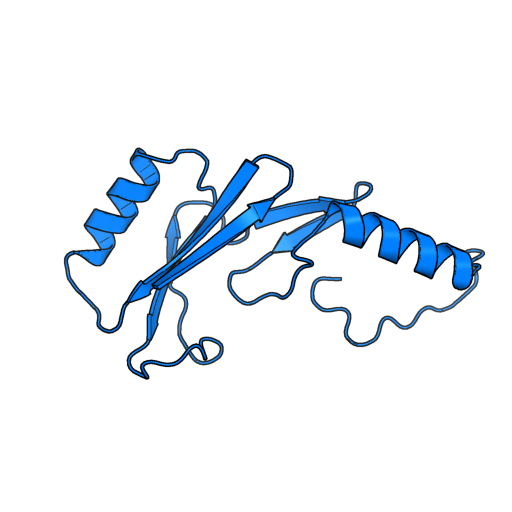Pyrococcus abyssi GE5

Sequence (119 aa):
NLIVRNNLKGEFMVVLVVRHEDEAVLPLLEALKQEFPQIVSLWWVVNPKKNDTLYDLEFRHFSGESFLTEEMEGLKFRISPLSFYQTNPEQALTLYRVAREFAGLTGKETVYDLYSGTG

Solvent-accessible surface area (backbone atoms only — not comparable to full-atom values): 7458 Å² t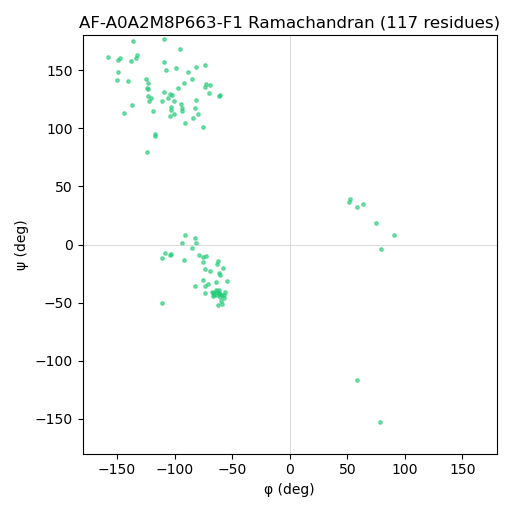otal; per-residue (Å²): 94,76,49,79,47,70,38,96,84,65,39,27,30,39,34,44,43,36,57,61,92,54,85,63,53,6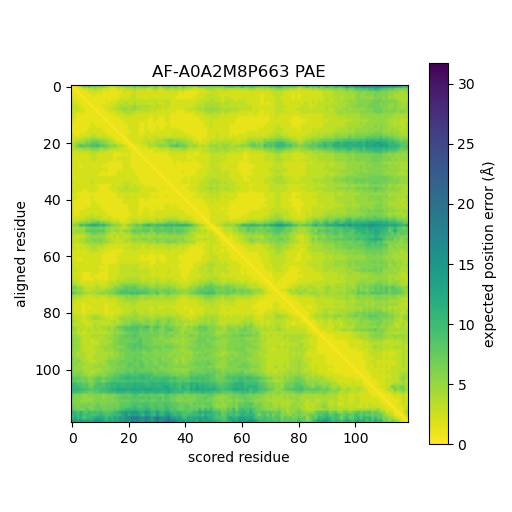2,61,50,52,52,49,49,50,70,77,35,75,48,54,44,14,36,35,32,33,62,48,75,81,83,67,91,84,57,90,89,48,70,76,43,80,74,45,73,44,90,40,41,73,38,77,58,98,88,44,79,40,74,41,41,98,83,55,76,72,73,90,48,61,74,57,45,52,53,52,53,51,52,54,48,63,74,65,63,74,84,83,81,74,88,84,82,79,78,88,50,82,77,108

Radius of gyration: 17.61 Å; Cα contacts (8 Å, |Δi|>4): 158; chains: 1; bounding box: 37×31×52 Å

Mean predicted aligned error: 4.19 Å

Secondary structure (DSSP, 8-state):
-EEEEE-TTS-EEEEEEESS--TTHHHHHHHHHHH-TTEEEEEEEE-TTSSS--TTS-EEEEEE-SSEEEEETTEEEEE-TT----S-HHHHHHHHHHHHHHHT--S-SPP--TT-TT-

Foldseek 3Di:
DKDWDAEPVLAIAIEAEAQDDDPCPLVVQVVCCVVCVSHQWYWYWHHNPPDPDPPPTDIGTDDHDQFDWYAAPNDIFTHHPPFDDDRDRVVVNVVVVVVCVVVVDPPPDDDDDPPVTRD